Protein AF-A0A813AUK7-F1 (afdb_monomer)

Radius of gyration: 12.88 Å; Cα contacts (8 Å, |Δi|>4): 249; chains: 1; bounding box: 31×28×31 Å

Structure (mmCIF, N/CA/C/O backbone):
data_AF-A0A813AUK7-F1
#
_entry.id   AF-A0A813AUK7-F1
#
loop_
_atom_site.group_PDB
_atom_site.id
_atom_site.type_symbol
_atom_site.label_atom_id
_atom_site.label_alt_id
_atom_site.label_comp_id
_atom_site.label_asym_id
_atom_site.label_entity_id
_atom_site.label_seq_id
_atom_site.pdbx_PDB_ins_code
_atom_site.Cartn_x
_atom_site.Cartn_y
_atom_site.Cartn_z
_atom_site.occupancy
_atom_site.B_iso_or_equiv
_atom_site.auth_seq_id
_atom_site.auth_comp_id
_atom_site.auth_asym_id
_atom_site.auth_atom_id
_atom_site.pdbx_PDB_model_num
ATOM 1 N N . MET A 1 1 ? -5.816 -12.600 17.343 1.00 48.12 1 MET A N 1
ATOM 2 C CA . MET A 1 1 ? -6.572 -11.396 17.738 1.00 48.12 1 MET A CA 1
ATOM 3 C C . MET A 1 1 ? -6.386 -10.402 16.613 1.00 48.12 1 MET A C 1
ATOM 5 O O . MET A 1 1 ? -5.252 -10.255 16.179 1.00 48.12 1 MET A O 1
ATOM 9 N N . ALA A 1 2 ? -7.469 -9.872 16.045 1.00 53.69 2 ALA A N 1
ATOM 10 C CA . ALA A 1 2 ? -7.361 -8.920 14.945 1.00 53.69 2 ALA A CA 1
ATOM 11 C C . ALA A 1 2 ? -6.787 -7.601 15.473 1.00 53.69 2 ALA A C 1
ATOM 13 O O . ALA A 1 2 ? -7.092 -7.199 16.590 1.00 53.69 2 ALA A O 1
ATOM 14 N N . ASP A 1 3 ? -5.947 -6.978 14.662 1.00 62.44 3 ASP A N 1
ATOM 15 C CA . ASP A 1 3 ? -5.312 -5.680 14.866 1.00 62.44 3 ASP A CA 1
ATOM 16 C C . ASP A 1 3 ? -6.370 -4.566 15.001 1.00 62.44 3 ASP A C 1
ATOM 18 O O . ASP A 1 3 ? -6.786 -3.959 14.017 1.00 62.44 3 ASP A O 1
ATOM 22 N N . THR A 1 4 ? -6.935 -4.403 16.194 1.00 61.28 4 THR A N 1
ATOM 23 C CA . THR A 1 4 ? -7.926 -3.376 16.540 1.00 61.28 4 THR A CA 1
ATOM 24 C C . THR A 1 4 ? -7.309 -2.498 17.614 1.00 61.28 4 THR A C 1
ATOM 26 O O . THR A 1 4 ? -7.009 -2.996 18.700 1.00 61.28 4 THR A O 1
ATOM 29 N N . GLY A 1 5 ? -7.083 -1.221 17.306 1.00 75.88 5 GLY A N 1
ATOM 30 C CA . GLY A 1 5 ? -6.451 -0.295 18.248 1.00 75.88 5 GLY A CA 1
ATOM 31 C C . GLY A 1 5 ? -5.642 0.845 17.632 1.00 75.88 5 GLY A C 1
ATOM 32 O O . GLY A 1 5 ? -5.062 1.614 18.393 1.00 75.88 5 GLY A O 1
ATOM 33 N N . ARG A 1 6 ? -5.590 0.981 16.298 1.00 84.25 6 ARG A N 1
ATOM 34 C CA . ARG A 1 6 ? -4.958 2.157 15.679 1.00 84.25 6 ARG A CA 1
ATOM 35 C C . ARG A 1 6 ? -5.919 3.326 15.598 1.00 84.25 6 ARG A C 1
ATOM 37 O O . ARG A 1 6 ? -7.131 3.157 15.448 1.00 84.25 6 ARG A O 1
ATOM 44 N N . THR A 1 7 ? -5.347 4.520 15.609 1.00 89.94 7 THR A N 1
ATOM 45 C CA . THR A 1 7 ? -6.070 5.743 15.252 1.00 89.94 7 THR A CA 1
ATOM 46 C C . THR A 1 7 ? -6.185 5.882 13.732 1.00 89.94 7 THR A C 1
ATOM 48 O O . THR A 1 7 ? -5.355 5.377 12.974 1.00 89.94 7 THR A O 1
ATOM 51 N N . LEU A 1 8 ? -7.244 6.543 13.252 1.00 92.12 8 LEU A N 1
ATOM 52 C CA . LEU A 1 8 ? -7.430 6.764 11.817 1.00 92.12 8 LEU A CA 1
ATOM 53 C C . LEU A 1 8 ? -6.264 7.593 11.261 1.00 92.12 8 LEU A C 1
ATOM 55 O O . LEU A 1 8 ? -5.986 8.683 11.755 1.00 92.12 8 LEU A O 1
ATOM 59 N N . GLY A 1 9 ? -5.624 7.092 10.208 1.00 92.06 9 GLY A N 1
ATOM 60 C CA . GLY A 1 9 ? -4.464 7.725 9.585 1.00 92.06 9 GLY A CA 1
ATOM 61 C C . GLY A 1 9 ? -3.134 7.448 10.286 1.00 92.06 9 GLY A C 1
ATOM 62 O O . GLY A 1 9 ? -2.117 7.936 9.806 1.00 92.06 9 GLY A O 1
ATOM 63 N N . GLU A 1 10 ? -3.111 6.663 11.368 1.00 95.25 10 GLU A N 1
ATOM 64 C CA . GLU A 1 10 ? -1.863 6.22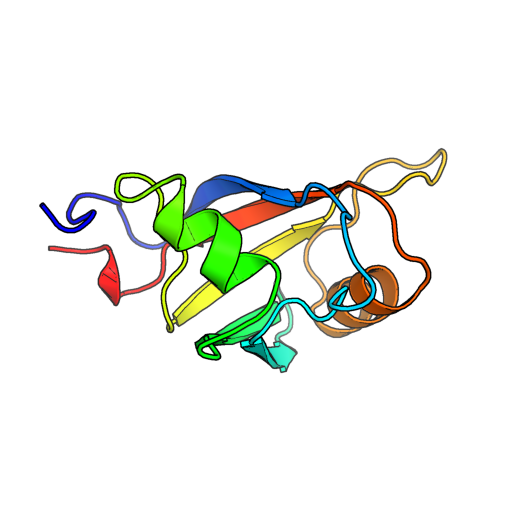8 11.998 1.00 95.25 10 GLU A CA 1
ATOM 65 C C . GLU A 1 10 ? -0.992 5.475 10.994 1.00 95.25 10 GLU A C 1
ATOM 67 O O . GLU A 1 10 ? -1.446 4.519 10.362 1.00 95.25 10 GLU A O 1
ATOM 72 N N . GLU A 1 11 ? 0.251 5.920 10.834 1.00 95.44 11 GLU A N 1
ATOM 73 C CA . GLU A 1 11 ? 1.169 5.366 9.846 1.00 95.44 11 GLU A CA 1
ATOM 74 C C . GLU A 1 11 ? 1.974 4.198 10.416 1.00 95.44 11 GLU A C 1
ATOM 76 O O . GLU A 1 11 ? 2.515 4.273 11.520 1.00 95.44 11 GLU A O 1
ATOM 81 N N . PHE A 1 12 ? 2.084 3.120 9.644 1.00 94.69 12 PHE A N 1
ATOM 82 C CA . PHE A 1 12 ? 2.913 1.969 9.976 1.00 94.69 12 PHE A CA 1
ATOM 83 C C . PHE A 1 12 ? 3.613 1.396 8.744 1.00 94.69 12 PHE A C 1
ATOM 85 O O . PHE A 1 12 ? 3.157 1.535 7.607 1.00 94.69 12 PHE A O 1
ATOM 92 N N . ASP A 1 13 ? 4.733 0.724 8.998 1.00 94.44 13 ASP A N 1
ATOM 93 C CA . ASP A 1 13 ? 5.600 0.193 7.954 1.00 94.44 13 ASP A CA 1
ATOM 94 C C . ASP A 1 13 ? 5.221 -1.229 7.545 1.00 94.44 13 ASP A C 1
ATOM 96 O O . ASP A 1 13 ? 4.957 -2.095 8.386 1.00 94.44 13 ASP A O 1
ATOM 100 N N . VAL A 1 14 ? 5.290 -1.475 6.238 1.00 93.50 14 VAL A N 1
ATOM 101 C CA . VAL A 1 14 ? 5.096 -2.778 5.603 1.00 93.50 14 VAL A CA 1
ATOM 102 C C . VAL A 1 14 ? 6.295 -3.080 4.713 1.00 93.50 14 VAL A C 1
ATOM 104 O O . VAL A 1 14 ? 6.593 -2.327 3.789 1.00 93.50 14 VAL A O 1
ATOM 107 N N . MET A 1 15 ? 6.979 -4.196 4.968 1.00 91.25 15 MET A N 1
ATOM 108 C CA . MET A 1 15 ? 8.168 -4.599 4.210 1.00 91.25 15 MET A CA 1
ATOM 109 C C . MET A 1 15 ? 7.806 -5.662 3.177 1.00 91.25 15 MET A C 1
ATOM 111 O O . MET A 1 15 ? 7.518 -6.810 3.521 1.00 91.25 15 MET A O 1
ATOM 115 N N . LEU A 1 16 ? 7.858 -5.303 1.896 1.00 87.88 16 LEU A N 1
ATOM 116 C CA . LEU A 1 16 ? 7.685 -6.258 0.808 1.00 87.88 16 LEU A CA 1
ATOM 117 C C . LEU A 1 16 ? 9.038 -6.888 0.466 1.00 87.88 16 LEU A C 1
ATOM 119 O O . LEU A 1 16 ? 9.993 -6.200 0.118 1.00 87.88 16 LEU A O 1
ATOM 123 N N . SER A 1 17 ? 9.122 -8.215 0.550 1.00 77.25 17 SER A N 1
ATOM 124 C CA . SER A 1 17 ? 10.366 -8.987 0.390 1.00 77.25 17 SER A CA 1
ATOM 125 C C . SER A 1 17 ? 10.771 -9.242 -1.060 1.00 77.25 17 SER A C 1
ATOM 127 O O . SER A 1 17 ? 11.865 -9.733 -1.325 1.00 77.25 17 SER A O 1
ATOM 129 N N . GLY A 1 18 ? 9.895 -8.944 -2.015 1.00 63.31 18 GLY A N 1
ATOM 130 C CA . GLY A 1 18 ? 10.204 -9.078 -3.428 1.00 63.31 18 GLY A CA 1
ATOM 131 C C . GLY A 1 18 ? 10.458 -10.488 -3.968 1.00 63.31 18 GLY A C 1
ATOM 132 O O . GLY A 1 18 ? 10.947 -10.678 -5.083 1.00 63.31 18 GLY A O 1
ATOM 133 N N . GLY A 1 19 ? 10.141 -11.510 -3.185 1.00 52.88 19 GLY A N 1
ATOM 134 C CA . GLY A 1 19 ? 10.301 -12.896 -3.592 1.00 52.88 19 GLY A CA 1
ATOM 135 C C . GLY A 1 19 ? 9.123 -13.388 -4.431 1.00 52.88 19 GLY A C 1
ATOM 136 O O . GLY A 1 19 ? 7.970 -13.240 -4.035 1.00 52.88 19 GLY A O 1
ATOM 137 N N . SER A 1 20 ? 9.436 -14.084 -5.528 1.00 44.81 20 SER A N 1
ATOM 138 C CA . SER A 1 20 ? 8.537 -14.793 -6.458 1.00 44.81 20 SER A CA 1
ATOM 139 C C . SER A 1 20 ? 7.838 -13.906 -7.491 1.00 44.81 20 SER A C 1
ATOM 141 O O . SER A 1 20 ? 7.484 -12.773 -7.203 1.00 44.81 20 SER A O 1
ATOM 143 N N . GLY A 1 21 ? 7.600 -14.421 -8.705 1.00 50.50 21 GLY A N 1
ATOM 144 C CA . GLY A 1 21 ? 6.918 -13.750 -9.833 1.00 50.50 21 GLY A CA 1
ATOM 145 C C . GLY A 1 21 ? 5.475 -13.265 -9.576 1.00 50.50 21 GLY A C 1
ATOM 146 O O . GLY A 1 21 ? 4.716 -13.050 -10.515 1.00 50.50 21 GLY A O 1
ATOM 147 N N . LYS A 1 22 ? 5.098 -13.091 -8.305 1.00 51.66 22 LYS A N 1
ATOM 148 C CA . LYS A 1 22 ? 3.858 -12.552 -7.747 1.00 51.66 22 LYS A CA 1
ATOM 149 C C . LYS A 1 22 ? 4.026 -11.120 -7.218 1.00 51.66 22 LYS A C 1
ATOM 151 O O . LYS A 1 22 ? 3.290 -10.720 -6.328 1.00 51.66 22 LYS A O 1
ATOM 156 N N . TRP A 1 23 ? 4.930 -10.333 -7.798 1.00 57.38 23 TRP A N 1
ATOM 157 C CA . TRP A 1 23 ? 5.188 -8.908 -7.512 1.00 57.38 23 TRP A CA 1
ATOM 158 C C . TRP A 1 23 ? 3.996 -7.949 -7.589 1.00 57.38 23 TRP A C 1
ATOM 160 O O . TRP A 1 23 ? 4.134 -6.743 -7.412 1.00 57.38 23 TRP A O 1
ATOM 170 N N . ARG A 1 24 ? 2.796 -8.465 -7.837 1.00 66.38 24 ARG A N 1
ATOM 171 C CA . ARG A 1 24 ? 1.577 -7.705 -7.634 1.00 66.38 24 ARG A CA 1
ATOM 172 C C . ARG A 1 24 ? 1.468 -7.466 -6.129 1.00 66.38 24 ARG A C 1
ATOM 174 O O . ARG A 1 24 ? 1.528 -8.420 -5.354 1.00 66.38 24 ARG A O 1
ATOM 181 N N . LEU A 1 25 ? 1.202 -6.217 -5.743 1.00 82.69 25 LEU A N 1
ATOM 182 C CA . LEU A 1 25 ? 0.748 -5.828 -4.400 1.00 82.69 25 LEU A CA 1
ATOM 183 C C 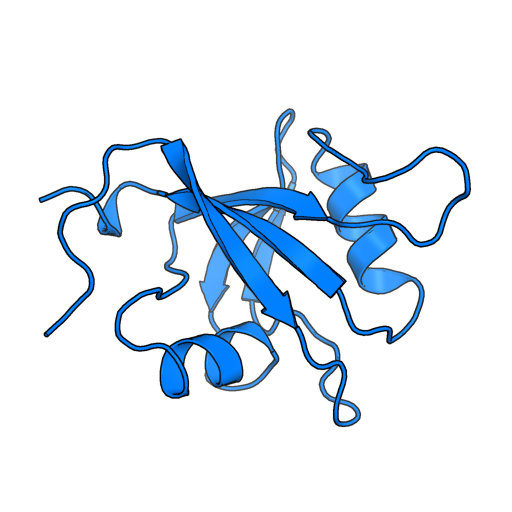. LEU A 1 25 ? -0.263 -6.847 -3.829 1.00 82.69 25 LEU A C 1
ATOM 185 O O . LEU A 1 25 ? -0.313 -7.093 -2.630 1.00 82.69 25 LEU A O 1
ATOM 189 N N . GLY A 1 26 ? -1.015 -7.508 -4.720 1.00 88.06 26 GLY A N 1
ATOM 190 C CA . GLY A 1 26 ? -1.997 -8.519 -4.367 1.00 88.06 26 GLY A CA 1
ATOM 191 C C . GLY A 1 26 ? -3.251 -7.831 -3.874 1.00 88.06 26 GLY A C 1
ATOM 192 O O . GLY A 1 26 ? -3.893 -8.321 -2.960 1.00 88.06 26 GLY A O 1
ATOM 193 N N . ALA A 1 27 ? -3.550 -6.661 -4.430 1.00 90.88 27 ALA A N 1
ATOM 194 C CA . ALA A 1 27 ? -4.651 -5.828 -4.014 1.00 90.88 27 ALA A CA 1
ATOM 195 C C . ALA A 1 27 ? -5.192 -5.026 -5.192 1.00 90.88 27 ALA A C 1
ATOM 197 O O . ALA A 1 27 ? -4.450 -4.641 -6.100 1.00 90.88 27 ALA A O 1
ATOM 198 N N . PHE A 1 28 ? -6.491 -4.765 -5.138 1.00 92.94 28 PHE A N 1
ATOM 199 C CA . PHE A 1 28 ? -7.136 -3.756 -5.954 1.00 92.94 28 PHE A CA 1
ATOM 200 C C . PHE A 1 28 ? -6.979 -2.398 -5.272 1.00 92.94 28 PHE A C 1
ATOM 202 O O . PHE A 1 28 ? -7.131 -2.299 -4.050 1.00 92.94 28 PHE A O 1
ATOM 209 N N . THR A 1 29 ? -6.662 -1.363 -6.050 1.00 94.81 29 THR A N 1
ATOM 210 C CA . THR A 1 29 ? -6.356 -0.039 -5.511 1.00 94.81 29 THR A CA 1
ATOM 211 C C . THR A 1 29 ? -7.008 1.098 -6.282 1.00 94.81 29 THR A C 1
ATOM 213 O O . THR A 1 29 ? -7.219 1.010 -7.492 1.00 94.81 29 THR A O 1
ATOM 216 N N . PHE A 1 30 ? -7.283 2.194 -5.573 1.00 96.12 30 PHE A N 1
ATOM 217 C CA . PHE A 1 30 ? -7.718 3.458 -6.163 1.00 96.12 30 PHE A CA 1
ATOM 218 C C . PHE A 1 30 ? -6.654 4.529 -5.964 1.00 96.12 30 PHE A C 1
ATOM 220 O O . PHE A 1 30 ? -6.127 4.706 -4.867 1.00 96.12 30 PHE A O 1
ATOM 227 N N . LYS A 1 31 ? -6.334 5.247 -7.040 1.00 96.69 31 LYS A N 1
ATOM 228 C CA . LYS A 1 31 ? -5.404 6.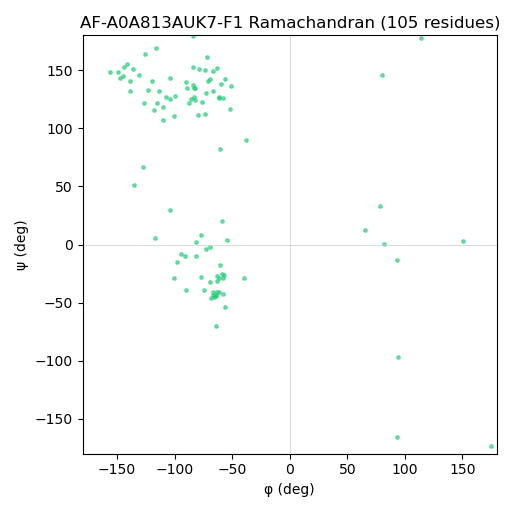377 -7.001 1.00 96.69 31 LYS A CA 1
ATOM 229 C C . LYS A 1 31 ? -6.127 7.569 -6.383 1.00 96.69 31 LYS A C 1
ATOM 231 O O . LYS A 1 31 ? -7.148 7.999 -6.913 1.00 96.69 31 LYS A O 1
ATOM 236 N N . GLU A 1 32 ? -5.585 8.104 -5.300 1.00 97.12 32 GLU A N 1
ATOM 237 C CA . GLU A 1 32 ? -6.074 9.311 -4.640 1.00 97.12 32 GLU A CA 1
ATOM 238 C C . GLU A 1 32 ? -5.012 10.419 -4.702 1.00 97.12 32 GLU A C 1
ATOM 240 O O . GLU A 1 32 ? -3.860 10.198 -5.084 1.00 97.12 32 GLU A O 1
ATOM 245 N N . HIS A 1 33 ? -5.403 11.642 -4.344 1.00 95.00 33 HIS A N 1
ATOM 246 C CA . HIS A 1 33 ? -4.506 12.801 -4.365 1.00 95.00 33 HIS A CA 1
ATOM 247 C C . HIS A 1 33 ? -3.328 12.662 -3.382 1.00 95.00 33 HIS A C 1
ATOM 249 O O . HIS A 1 33 ? -2.242 13.163 -3.656 1.00 95.00 33 HIS A O 1
ATOM 255 N N . ASN A 1 34 ? -3.540 11.971 -2.260 1.00 94.12 34 ASN A N 1
ATOM 256 C CA . ASN A 1 34 ? -2.601 11.827 -1.147 1.00 94.12 34 ASN A CA 1
ATOM 257 C C . ASN A 1 34 ? -2.136 10.381 -0.906 1.00 94.12 34 ASN A C 1
ATOM 259 O O . ASN A 1 34 ? -1.445 10.134 0.082 1.00 94.12 34 ASN A O 1
ATOM 263 N N . GLY A 1 35 ? -2.520 9.433 -1.760 1.00 96.94 35 GLY A N 1
ATOM 264 C CA . GLY A 1 35 ? -2.035 8.065 -1.646 1.00 96.94 35 GLY A CA 1
ATOM 265 C C . GLY A 1 35 ? -2.682 7.096 -2.622 1.00 96.94 35 GLY A C 1
ATOM 266 O O . GLY A 1 35 ? -3.473 7.465 -3.491 1.00 96.94 35 GLY A O 1
ATOM 267 N N . LEU A 1 36 ? -2.358 5.820 -2.452 1.00 96.06 36 LEU A N 1
ATOM 268 C CA . LEU A 1 36 ? -2.983 4.710 -3.156 1.00 96.06 36 LEU A CA 1
ATOM 269 C C . LEU A 1 36 ? -3.839 3.898 -2.173 1.00 96.06 36 LEU A C 1
ATOM 271 O O . LEU A 1 36 ? -3.324 3.195 -1.305 1.00 96.06 36 LEU A O 1
ATOM 275 N N . ARG A 1 37 ? -5.162 4.018 -2.289 1.00 97.69 37 ARG A N 1
ATOM 276 C CA . ARG A 1 37 ? -6.129 3.372 -1.396 1.00 97.69 37 ARG A CA 1
ATOM 277 C C . ARG A 1 37 ? -6.194 1.881 -1.663 1.00 97.69 37 ARG A C 1
ATOM 279 O O . ARG A 1 37 ? -6.410 1.476 -2.805 1.00 97.69 37 ARG A O 1
ATOM 286 N N . ILE A 1 38 ? -6.098 1.070 -0.617 1.00 97.12 38 ILE A N 1
ATOM 287 C CA . ILE A 1 38 ? -6.339 -0.370 -0.690 1.00 97.12 38 ILE A CA 1
ATOM 288 C C . ILE A 1 38 ? -7.848 -0.611 -0.665 1.00 97.12 38 ILE A C 1
ATOM 290 O O . ILE A 1 38 ? -8.507 -0.383 0.344 1.00 97.12 38 ILE A O 1
ATOM 294 N N . ALA A 1 39 ? -8.412 -1.072 -1.777 1.00 96.56 39 ALA A N 1
ATOM 295 C CA . ALA A 1 39 ? -9.843 -1.352 -1.884 1.00 96.56 39 ALA A CA 1
ATOM 296 C C . ALA A 1 39 ? -10.173 -2.799 -1.496 1.00 96.56 39 ALA A C 1
ATOM 298 O O . ALA A 1 39 ? -11.178 -3.061 -0.841 1.00 96.56 39 ALA A O 1
ATOM 299 N N . ALA A 1 40 ? -9.314 -3.740 -1.885 1.00 94.62 40 ALA A N 1
ATOM 300 C CA . ALA A 1 40 ? -9.438 -5.149 -1.537 1.00 94.62 40 ALA A CA 1
ATOM 301 C C . ALA A 1 40 ? -8.073 -5.829 -1.614 1.00 94.62 40 ALA A C 1
ATOM 303 O O . ALA A 1 40 ? -7.258 -5.471 -2.461 1.00 94.62 40 ALA A O 1
ATOM 304 N N . ILE A 1 41 ? -7.847 -6.841 -0.777 1.00 93.25 41 ILE A N 1
ATOM 305 C CA . ILE A 1 41 ? -6.635 -7.666 -0.796 1.00 93.25 41 ILE A CA 1
ATOM 306 C C . ILE A 1 41 ? -7.013 -9.040 -1.349 1.00 93.25 41 ILE A C 1
ATOM 308 O O . ILE A 1 41 ? -7.964 -9.672 -0.895 1.00 93.25 41 ILE A O 1
ATOM 312 N N . HIS A 1 42 ? -6.289 -9.486 -2.365 1.00 91.50 42 HIS A N 1
ATOM 313 C CA . HIS A 1 42 ? -6.453 -10.792 -2.986 1.00 91.50 42 HIS A CA 1
ATOM 314 C C . HIS A 1 42 ? -5.943 -11.900 -2.053 1.00 91.50 42 HIS A C 1
ATOM 316 O O . HIS A 1 42 ? -5.106 -11.680 -1.182 1.00 91.50 42 HIS A O 1
ATOM 322 N N . SER A 1 43 ? -6.370 -13.140 -2.299 1.00 89.38 43 SER A N 1
ATOM 323 C CA . SER A 1 43 ? -5.898 -14.329 -1.568 1.00 89.38 43 SER A CA 1
ATOM 324 C C . SER A 1 43 ? -4.432 -14.707 -1.850 1.00 89.38 43 SER A C 1
ATOM 326 O O . SER A 1 43 ? -3.909 -15.664 -1.273 1.00 89.38 43 SER A O 1
ATOM 328 N N . THR A 1 44 ? -3.762 -13.967 -2.738 1.00 86.81 44 THR A N 1
ATOM 329 C CA . THR A 1 44 ? -2.363 -14.153 -3.138 1.00 86.81 44 THR A CA 1
ATOM 330 C C . THR A 1 44 ? -1.691 -12.807 -3.396 1.00 86.81 44 THR A C 1
ATOM 332 O O . THR A 1 44 ? -2.350 -11.884 -3.874 1.00 86.81 44 THR A O 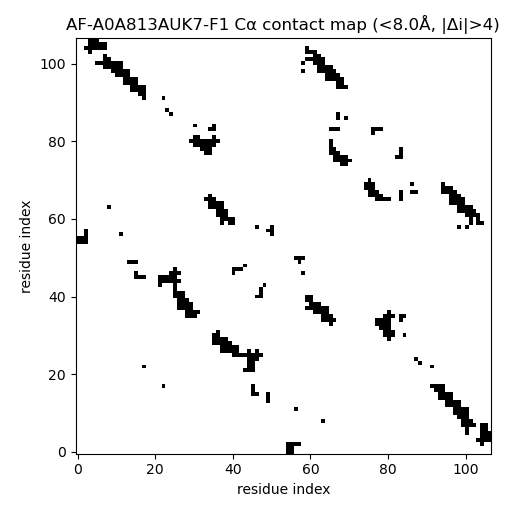1
ATOM 335 N N . GLY A 1 45 ? -0.373 -12.739 -3.216 1.00 87.31 45 GLY A N 1
ATOM 336 C CA . GLY A 1 45 ? 0.437 -11.553 -3.503 1.00 87.31 45 GLY A CA 1
ATOM 337 C C . GLY A 1 45 ? 1.034 -10.959 -2.233 1.00 87.31 45 GLY A C 1
ATOM 338 O O . GLY A 1 45 ? 0.773 -11.445 -1.132 1.00 87.31 45 GLY A O 1
ATOM 339 N N . ALA A 1 46 ? 1.832 -9.907 -2.396 1.00 89.38 46 ALA A N 1
ATOM 340 C CA . ALA A 1 46 ? 2.735 -9.441 -1.348 1.00 89.38 46 ALA A CA 1
ATOM 341 C C . ALA A 1 46 ? 2.014 -9.001 -0.058 1.00 89.38 46 ALA A C 1
ATOM 343 O O . ALA A 1 46 ? 2.447 -9.366 1.031 1.00 89.38 46 ALA A O 1
ATOM 344 N N . LEU A 1 47 ? 0.876 -8.299 -0.15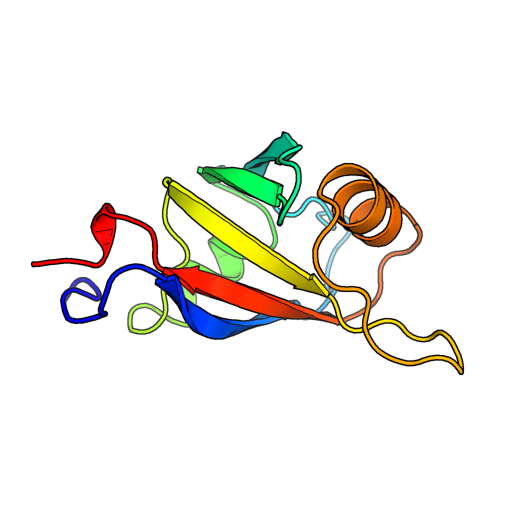9 1.00 91.06 47 LEU A N 1
ATOM 345 C CA . LEU A 1 47 ? 0.092 -7.910 1.022 1.00 91.06 47 LEU A CA 1
ATOM 346 C C .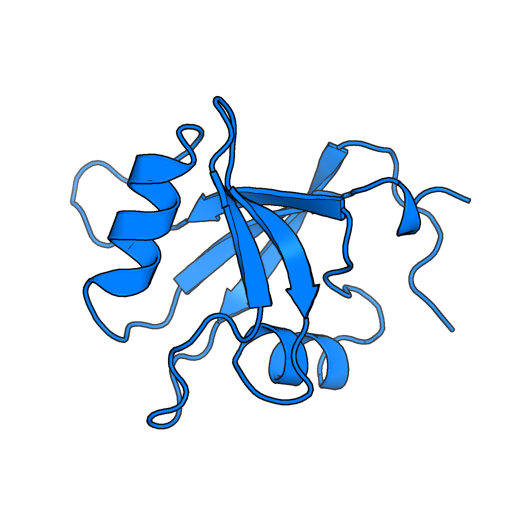 LEU A 1 47 ? -0.590 -9.098 1.712 1.00 91.06 47 LEU A C 1
ATOM 348 O O . LEU A 1 47 ? -0.737 -9.099 2.931 1.00 91.06 47 LEU A O 1
ATOM 352 N N . CYS A 1 48 ? -0.990 -10.125 0.959 1.00 91.19 48 CYS A N 1
ATOM 353 C CA . CYS A 1 48 ? -1.544 -11.343 1.550 1.00 91.19 48 CYS A CA 1
ATOM 354 C C . CYS A 1 48 ? -0.474 -12.093 2.352 1.00 91.19 48 CYS A C 1
ATOM 356 O O . CYS A 1 48 ? -0.739 -12.543 3.467 1.00 91.19 48 CYS A O 1
ATOM 358 N N . ASP A 1 49 ? 0.732 -12.204 1.794 1.00 91.00 49 ASP A N 1
ATOM 359 C CA . ASP A 1 49 ? 1.858 -12.868 2.448 1.00 91.00 49 ASP A CA 1
ATOM 360 C C . ASP A 1 49 ? 2.316 -12.077 3.685 1.00 91.00 49 ASP A C 1
ATOM 362 O O . ASP A 1 49 ? 2.504 -12.672 4.747 1.00 91.00 49 ASP A O 1
ATOM 366 N N . TRP A 1 50 ? 2.368 -10.742 3.593 1.00 92.62 50 TRP A N 1
ATOM 367 C CA . TRP A 1 50 ? 2.597 -9.859 4.740 1.00 92.62 50 TRP A CA 1
ATOM 368 C C . TRP A 1 50 ? 1.566 -10.087 5.850 1.00 92.62 50 TRP A C 1
ATOM 370 O O . TRP A 1 50 ? 1.938 -10.390 6.978 1.00 92.62 50 TRP A O 1
ATOM 380 N N . ASN A 1 51 ? 0.269 -10.029 5.538 1.00 93.69 51 ASN A N 1
ATOM 381 C CA . ASN A 1 51 ? -0.797 -10.180 6.535 1.00 93.69 51 ASN A CA 1
ATOM 382 C C . ASN A 1 51 ? -0.800 -11.541 7.243 1.00 93.69 51 ASN A C 1
ATOM 384 O O . ASN A 1 51 ? -1.277 -11.634 8.374 1.00 93.69 51 ASN A O 1
ATOM 388 N N . LYS A 1 52 ? -0.319 -12.601 6.578 1.00 92.25 52 LYS A N 1
ATOM 389 C CA . LYS A 1 52 ? -0.156 -13.934 7.183 1.00 92.25 52 LYS A CA 1
ATOM 390 C C . LYS A 1 52 ? 1.038 -13.984 8.132 1.00 92.25 52 LYS A C 1
ATOM 392 O O . LYS A 1 52 ? 0.949 -14.642 9.163 1.00 92.25 52 LYS A O 1
ATOM 397 N N . ALA A 1 53 ? 2.135 -13.323 7.770 1.00 92.88 53 ALA A N 1
ATOM 398 C CA . ALA A 1 53 ? 3.344 -13.257 8.585 1.00 92.88 53 ALA A CA 1
ATOM 399 C C . ALA A 1 53 ? 3.221 -12.272 9.763 1.00 92.88 53 ALA A C 1
ATOM 401 O O . ALA A 1 53 ? 3.856 -12.485 10.790 1.00 92.88 53 ALA A O 1
ATOM 402 N N . HIS A 1 54 ? 2.385 -11.239 9.620 1.00 93.06 54 HIS A N 1
ATOM 403 C CA . HIS A 1 54 ? 2.216 -10.133 10.567 1.00 93.06 54 HIS A CA 1
ATOM 404 C C . HIS A 1 54 ? 0.739 -9.936 10.958 1.00 93.06 54 HIS A C 1
ATOM 406 O O . HIS A 1 54 ? 0.121 -8.928 10.593 1.00 93.06 54 HIS A O 1
ATOM 412 N N . PRO A 1 55 ? 0.123 -10.893 11.679 1.00 91.56 55 PRO A N 1
ATOM 413 C CA . PRO A 1 55 ? -1.272 -10.788 12.116 1.00 91.56 55 PRO A CA 1
ATOM 414 C C . PRO A 1 55 ? -1.553 -9.586 13.039 1.00 91.56 55 PRO A C 1
ATOM 416 O O . PRO A 1 55 ? -2.709 -9.205 13.203 1.00 91.56 55 PRO A O 1
ATOM 419 N N . GLU A 1 56 ? -0.520 -8.991 13.632 1.00 88.25 56 GLU A N 1
ATOM 420 C CA . GLU A 1 56 ? -0.562 -7.808 14.496 1.00 88.25 56 GLU A CA 1
ATOM 421 C C . GLU A 1 56 ? -0.389 -6.472 13.751 1.00 88.25 56 GLU A C 1
ATOM 423 O O . GLU A 1 56 ? -0.576 -5.414 14.346 1.00 88.25 56 GLU A O 1
ATOM 428 N N . LYS A 1 57 ? -0.014 -6.508 12.465 1.00 89.56 57 LYS A N 1
ATOM 429 C CA . LYS A 1 57 ? 0.209 -5.329 11.605 1.00 89.56 57 LYS A CA 1
ATOM 430 C C . LYS A 1 57 ? -0.424 -5.522 10.238 1.00 89.56 57 LYS A C 1
ATOM 432 O O . LYS A 1 57 ? 0.228 -5.400 9.197 1.00 89.56 57 LYS A O 1
ATOM 437 N N . GLN A 1 58 ? -1.694 -5.898 10.243 1.00 94.56 58 GLN A N 1
ATOM 438 C CA . GLN A 1 58 ? -2.369 -6.238 9.002 1.00 94.56 58 GLN A CA 1
ATOM 439 C C . GLN A 1 58 ? -2.596 -4.982 8.166 1.00 94.56 58 GLN A C 1
ATOM 441 O O . GLN A 1 58 ? -2.992 -3.943 8.675 1.00 94.56 58 GLN A O 1
ATOM 446 N N . VAL A 1 59 ? -2.426 -5.100 6.859 1.00 95.56 59 VAL A N 1
ATOM 447 C CA . VAL A 1 59 ? -3.023 -4.175 5.902 1.00 95.56 59 VAL A CA 1
ATOM 448 C C . VAL A 1 59 ? -4.462 -4.617 5.663 1.00 95.56 59 VAL A C 1
ATOM 450 O O . VAL A 1 59 ? -4.735 -5.805 5.479 1.00 95.56 59 VAL A O 1
ATOM 453 N N . LYS A 1 60 ? -5.401 -3.681 5.662 1.00 96.00 60 LYS A N 1
ATOM 454 C CA . LYS A 1 60 ? -6.833 -3.925 5.473 1.00 96.00 60 LYS A CA 1
ATOM 455 C C . LYS A 1 60 ? -7.384 -3.069 4.336 1.00 96.00 60 LYS A C 1
ATOM 457 O O . LYS A 1 60 ? -6.774 -2.100 3.890 1.00 96.00 60 LYS A O 1
ATOM 462 N N . ALA A 1 61 ? -8.572 -3.433 3.858 1.00 96.50 61 ALA A N 1
ATOM 463 C CA . ALA A 1 61 ? -9.327 -2.555 2.974 1.00 96.50 61 ALA A CA 1
ATOM 464 C C . ALA A 1 61 ? -9.615 -1.220 3.684 1.00 96.50 61 ALA A C 1
ATOM 466 O O . ALA A 1 61 ? -9.957 -1.192 4.866 1.00 96.50 61 ALA A O 1
ATOM 467 N N . GLY A 1 62 ? -9.469 -0.118 2.957 1.00 96.94 62 GLY A N 1
ATOM 468 C CA . GLY A 1 62 ? -9.567 1.236 3.488 1.00 96.94 62 GLY A CA 1
ATOM 469 C C . GLY A 1 62 ? -8.230 1.848 3.904 1.00 96.94 62 GLY A C 1
ATOM 470 O O . GLY A 1 62 ? -8.182 3.065 4.061 1.00 96.94 62 GLY A O 1
ATOM 471 N N . ASP A 1 63 ? -7.151 1.073 4.019 1.00 97.69 63 ASP A N 1
ATOM 472 C CA . ASP A 1 63 ? -5.816 1.614 4.292 1.00 97.69 63 ASP A CA 1
ATOM 473 C C . ASP A 1 63 ? -5.294 2.450 3.116 1.00 97.69 63 ASP A C 1
ATOM 475 O O . ASP A 1 63 ? -5.627 2.195 1.953 1.00 97.69 63 ASP A O 1
ATOM 479 N N . LEU A 1 64 ? -4.475 3.461 3.410 1.00 97.69 64 LEU A N 1
ATOM 480 C CA . LEU A 1 64 ? -3.858 4.321 2.402 1.00 97.69 64 LEU A CA 1
ATOM 481 C C . LEU A 1 64 ? -2.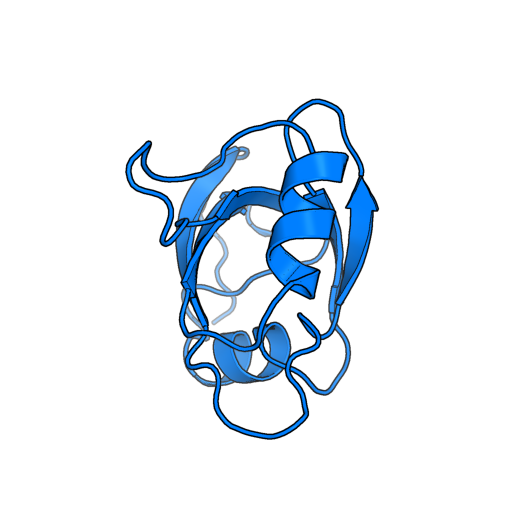362 4.051 2.326 1.00 97.69 64 LEU A C 1
ATOM 483 O O . LEU A 1 64 ? -1.649 4.312 3.286 1.00 97.69 64 LEU A O 1
ATOM 487 N N . LEU A 1 65 ? -1.860 3.607 1.179 1.00 96.44 65 LEU A N 1
ATOM 488 C CA . LEU A 1 65 ? -0.424 3.649 0.930 1.00 96.44 65 LEU A CA 1
ATOM 489 C C . LEU A 1 65 ? -0.036 5.102 0.669 1.00 96.44 65 LEU A C 1
ATOM 491 O O . LEU A 1 65 ? -0.457 5.680 -0.334 1.00 96.44 65 LEU A O 1
ATOM 495 N N . VAL A 1 66 ? 0.725 5.685 1.590 1.00 96.94 66 VAL A N 1
ATOM 496 C CA . VAL A 1 66 ? 1.111 7.101 1.548 1.00 96.94 66 VAL A CA 1
ATOM 497 C C . VAL A 1 66 ? 2.522 7.290 1.022 1.00 96.94 66 VAL A C 1
ATOM 499 O O . VAL A 1 66 ? 2.797 8.311 0.403 1.00 96.94 66 VAL A O 1
ATOM 502 N N . GLU A 1 67 ? 3.403 6.313 1.226 1.00 95.25 67 GLU A N 1
ATOM 503 C CA . GLU A 1 67 ? 4.799 6.381 0.807 1.00 95.25 67 GLU A CA 1
ATOM 504 C C . GLU A 1 67 ? 5.300 5.009 0.358 1.00 95.25 67 GLU A C 1
ATOM 506 O O . GLU A 1 67 ? 4.919 3.974 0.910 1.00 95.25 67 GLU A O 1
ATOM 511 N N . ILE A 1 68 ? 6.175 5.019 -0.639 1.00 91.00 68 ILE A N 1
ATOM 512 C CA . ILE A 1 68 ? 7.019 3.891 -1.014 1.00 91.00 68 ILE A CA 1
ATOM 513 C C . ILE A 1 68 ? 8.464 4.363 -0.960 1.00 91.00 68 ILE A C 1
ATOM 515 O O . ILE A 1 68 ? 8.800 5.428 -1.491 1.00 91.00 68 ILE A O 1
ATOM 519 N N . ASP A 1 69 ? 9.337 3.578 -0.331 1.00 87.12 69 ASP A N 1
ATOM 520 C CA . ASP A 1 69 ? 10.761 3.838 -0.472 1.00 87.12 69 ASP A CA 1
ATOM 521 C C . ASP A 1 69 ? 11.128 3.825 -1.958 1.00 87.12 69 ASP A C 1
ATOM 523 O O . ASP A 1 69 ? 10.577 3.080 -2.767 1.00 87.12 69 ASP A O 1
ATOM 527 N N . SER A 1 70 ? 12.025 4.705 -2.369 1.00 69.06 70 SER A N 1
ATOM 528 C CA . SER A 1 70 ? 12.497 4.717 -3.742 1.00 69.06 70 SER A CA 1
ATOM 529 C C . SER A 1 70 ? 13.994 4.486 -3.716 1.00 69.06 70 SER A C 1
ATOM 531 O O . SER A 1 70 ? 14.699 4.995 -2.848 1.00 69.06 70 SER A O 1
ATOM 533 N N . GLN A 1 71 ? 14.485 3.703 -4.674 1.00 65.75 71 GLN A N 1
ATOM 534 C CA . GLN A 1 71 ? 15.926 3.570 -4.889 1.00 65.75 71 GLN A CA 1
ATOM 535 C C . GLN A 1 71 ? 16.509 4.785 -5.627 1.00 65.75 71 GLN A C 1
ATOM 537 O O . GLN A 1 71 ? 17.665 4.754 -6.046 1.00 65.75 71 GLN A O 1
ATOM 542 N N . LYS A 1 72 ? 15.721 5.849 -5.836 1.00 64.31 72 LYS A N 1
ATOM 543 C CA . LYS A 1 72 ? 16.216 7.069 -6.465 1.00 64.31 72 LYS A CA 1
ATOM 544 C C . LYS A 1 72 ? 17.100 7.841 -5.477 1.00 64.31 72 LYS A C 1
ATOM 546 O O . LYS A 1 72 ? 16.831 7.822 -4.275 1.00 64.31 72 LYS A O 1
ATOM 551 N N . PRO A 1 73 ? 18.099 8.589 -5.975 1.00 58.25 73 PRO A N 1
ATOM 552 C CA . PRO A 1 73 ? 18.972 9.417 -5.138 1.00 58.25 73 PRO A CA 1
ATOM 553 C C . PRO A 1 73 ? 18.214 10.454 -4.297 1.00 58.25 73 PRO A C 1
ATOM 555 O O . PRO A 1 73 ? 18.683 10.864 -3.243 1.00 58.25 73 PRO A O 1
ATOM 558 N N . GLU A 1 74 ? 17.039 10.867 -4.770 1.00 64.56 74 GLU A N 1
ATOM 559 C CA . GLU A 1 74 ? 16.176 11.874 -4.150 1.00 64.56 74 GLU A CA 1
ATOM 560 C C . GLU A 1 74 ? 15.283 11.353 -3.002 1.00 64.56 74 GLU A C 1
ATOM 562 O O . GLU A 1 74 ? 14.562 12.139 -2.393 1.00 64.56 74 GLU A O 1
ATOM 567 N N . GLY A 1 75 ? 15.383 10.067 -2.633 1.00 67.19 75 GLY A N 1
ATOM 568 C CA . GLY A 1 75 ? 14.699 9.491 -1.464 1.00 67.19 75 GLY A CA 1
ATOM 569 C C . GLY A 1 75 ? 13.334 8.858 -1.768 1.00 67.19 75 GLY A C 1
ATOM 570 O O . GLY A 1 75 ? 13.020 8.559 -2.919 1.00 67.19 75 GLY A O 1
ATOM 571 N N . GLY A 1 76 ? 12.536 8.581 -0.729 1.00 72.81 76 GLY A N 1
ATOM 572 C CA . GLY A 1 76 ? 11.203 7.964 -0.841 1.00 72.81 76 GLY A CA 1
ATOM 573 C C . GLY A 1 76 ? 10.189 8.821 -1.609 1.00 72.81 76 GLY A C 1
ATOM 574 O O . GLY A 1 76 ? 10.287 10.045 -1.636 1.00 72.81 76 GLY A O 1
ATOM 575 N N . MET A 1 77 ? 9.208 8.176 -2.242 1.00 86.50 77 MET A N 1
ATOM 576 C CA . MET A 1 77 ? 8.102 8.844 -2.934 1.00 86.50 77 MET A CA 1
ATOM 577 C C . MET A 1 77 ? 6.869 8.835 -2.037 1.00 86.50 77 MET A C 1
ATOM 579 O O . MET A 1 77 ? 6.455 7.768 -1.590 1.00 86.50 77 MET A O 1
ATOM 583 N N . ARG A 1 78 ? 6.263 10.006 -1.813 1.00 92.31 78 ARG A N 1
ATOM 584 C CA . ARG A 1 78 ? 5.113 10.180 -0.918 1.00 92.31 78 ARG A CA 1
ATOM 585 C C . ARG A 1 78 ? 3.983 10.962 -1.582 1.00 92.31 78 ARG A C 1
ATOM 587 O O . ARG A 1 78 ? 4.220 11.903 -2.334 1.00 92.31 78 ARG A O 1
ATOM 594 N N . GLY A 1 79 ? 2.746 10.619 -1.236 1.00 90.31 79 GLY A N 1
ATOM 595 C CA . GLY A 1 79 ? 1.558 11.377 -1.603 1.00 90.31 79 GLY A CA 1
ATOM 596 C C . GLY A 1 79 ? 0.911 10.859 -2.878 1.00 90.31 79 GLY A C 1
ATOM 597 O O . GLY A 1 79 ? 0.100 9.950 -2.820 1.00 90.31 79 GLY A O 1
ATOM 598 N N . ASN A 1 80 ? 1.200 11.458 -4.029 1.00 95.25 80 ASN A N 1
ATOM 599 C CA . ASN A 1 80 ? 0.390 11.275 -5.235 1.00 95.25 80 ASN A CA 1
ATOM 600 C C . ASN A 1 80 ? 0.154 9.791 -5.604 1.00 95.25 80 ASN A C 1
ATOM 602 O O . ASN A 1 80 ? 1.077 9.066 -5.977 1.00 95.25 80 ASN A O 1
ATOM 606 N N . GLY A 1 81 ? -1.106 9.343 -5.573 1.00 93.88 81 GLY A N 1
ATOM 607 C CA . GLY A 1 81 ? -1.461 7.941 -5.800 1.00 93.88 81 GLY A CA 1
ATOM 608 C C . GLY A 1 81 ? -1.113 7.414 -7.189 1.00 93.88 81 GLY A C 1
ATOM 609 O O . GLY A 1 81 ? -0.872 6.217 -7.348 1.00 93.88 81 GLY A O 1
ATOM 610 N N . LYS A 1 82 ? -1.068 8.282 -8.207 1.00 94.12 82 LYS A N 1
ATOM 611 C CA . LYS A 1 82 ? -0.640 7.897 -9.557 1.00 94.12 82 LYS A CA 1
ATOM 612 C C . LYS A 1 82 ? 0.850 7.572 -9.569 1.00 94.12 82 LYS A C 1
ATOM 614 O O . LYS A 1 82 ? 1.217 6.533 -10.107 1.00 94.12 82 LYS A O 1
ATOM 619 N N . GLU A 1 83 ? 1.669 8.418 -8.957 1.00 91.75 83 GLU A N 1
ATOM 620 C CA . GLU A 1 83 ? 3.120 8.229 -8.898 1.00 91.75 83 GLU A CA 1
ATOM 621 C C . GLU A 1 83 ? 3.479 6.994 -8.066 1.00 91.75 83 GLU A C 1
ATOM 623 O O . GLU A 1 83 ? 4.242 6.147 -8.527 1.00 91.75 83 GLU A O 1
ATOM 628 N N . LEU A 1 84 ? 2.843 6.822 -6.900 1.00 91.94 84 LEU A N 1
ATOM 629 C CA . LEU A 1 84 ? 3.018 5.637 -6.052 1.00 91.94 84 LEU A CA 1
ATOM 630 C C . LEU A 1 84 ? 2.657 4.345 -6.795 1.00 91.94 84 LEU A C 1
ATOM 632 O O . LEU A 1 84 ? 3.369 3.344 -6.712 1.00 91.94 84 LEU A O 1
ATOM 636 N N . TYR A 1 85 ? 1.554 4.367 -7.548 1.00 90.81 85 TYR A N 1
ATOM 637 C CA . TYR A 1 85 ? 1.138 3.238 -8.375 1.00 90.81 85 TYR A CA 1
ATOM 638 C C . TYR A 1 85 ? 2.148 2.931 -9.483 1.00 90.81 85 TYR A C 1
ATOM 640 O O . TYR A 1 85 ? 2.448 1.767 -9.733 1.00 90.81 85 TYR A O 1
ATOM 648 N N . GLU A 1 86 ? 2.668 3.957 -10.157 1.00 88.88 86 GLU A N 1
ATOM 649 C CA . GLU A 1 86 ? 3.680 3.786 -11.198 1.00 88.88 86 GLU A CA 1
ATOM 650 C C . GLU A 1 86 ? 4.977 3.216 -10.619 1.00 88.88 86 GLU A C 1
ATOM 652 O O . GLU A 1 86 ? 5.507 2.258 -11.177 1.00 88.88 86 GLU A O 1
ATOM 657 N N . GLU A 1 87 ? 5.449 3.717 -9.475 1.00 86.50 87 GLU A N 1
ATOM 658 C CA . GLU A 1 87 ? 6.665 3.228 -8.816 1.00 86.50 87 GLU A CA 1
ATOM 659 C C . GLU A 1 87 ? 6.534 1.765 -8.361 1.00 86.50 87 GLU A C 1
ATOM 661 O O . GLU A 1 87 ? 7.448 0.976 -8.604 1.00 86.50 87 GLU A O 1
ATOM 666 N N . LEU A 1 88 ? 5.37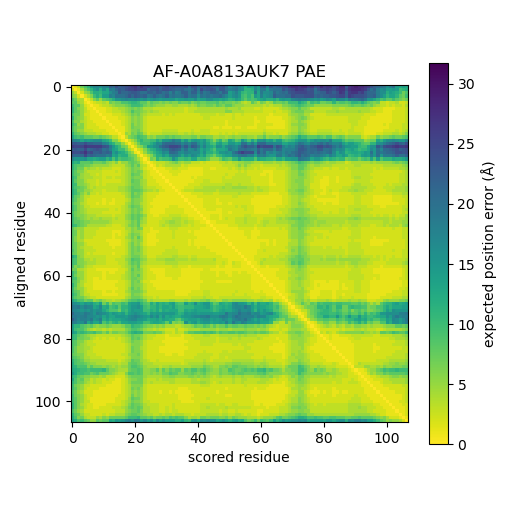7 1.364 -7.815 1.00 84.75 88 LEU A N 1
ATOM 667 C CA . LEU A 1 88 ? 5.077 -0.036 -7.477 1.00 84.75 88 LEU A CA 1
ATOM 668 C C . LEU A 1 88 ? 5.166 -0.990 -8.678 1.00 84.75 88 LEU A C 1
ATOM 670 O O . LEU A 1 88 ? 5.437 -2.177 -8.499 1.00 84.75 88 LEU A O 1
ATOM 674 N N . LEU A 1 89 ? 4.907 -0.499 -9.894 1.00 81.31 89 LEU A N 1
ATOM 675 C CA . LEU A 1 89 ? 4.885 -1.312 -11.110 1.00 81.31 89 LEU A CA 1
ATOM 676 C C . LEU A 1 89 ? 6.209 -1.328 -11.884 1.00 81.31 89 LEU A C 1
ATOM 678 O O . LEU A 1 89 ? 6.318 -2.100 -12.835 1.00 81.31 89 LEU A O 1
ATOM 682 N N . ARG A 1 90 ? 7.203 -0.504 -11.521 1.00 79.38 90 ARG A N 1
ATOM 683 C CA . ARG A 1 90 ? 8.439 -0.357 -12.314 1.00 79.38 90 ARG A CA 1
ATOM 684 C C . ARG A 1 90 ? 9.260 -1.633 -12.373 1.00 79.38 90 ARG A C 1
ATOM 686 O O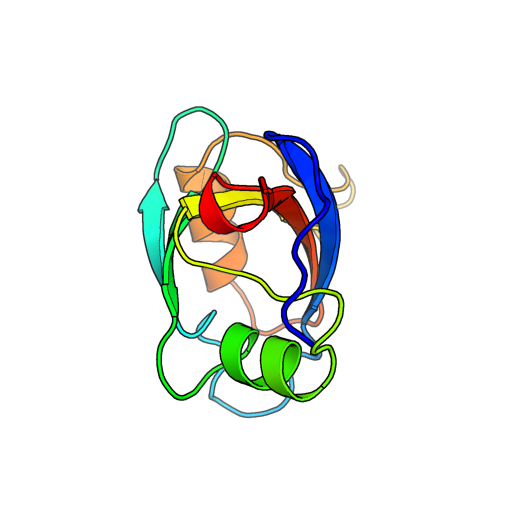 . ARG A 1 90 ? 9.400 -2.233 -13.434 1.00 79.38 90 ARG A O 1
ATOM 693 N N . VAL A 1 91 ? 9.864 -2.000 -11.248 1.00 76.56 91 VAL A N 1
ATOM 694 C CA . VAL A 1 91 ? 10.734 -3.168 -11.155 1.00 76.56 91 VAL A CA 1
ATOM 695 C C . VAL A 1 91 ? 10.450 -3.881 -9.852 1.00 76.56 91 VAL A C 1
ATOM 697 O O . VAL A 1 91 ? 10.469 -3.252 -8.794 1.00 76.56 91 VAL A O 1
ATOM 700 N N . PRO A 1 92 ? 10.276 -5.200 -9.927 1.00 76.31 92 PRO A N 1
ATOM 701 C CA . PRO A 1 92 ? 10.518 -6.104 -8.833 1.00 76.31 92 PRO A CA 1
ATOM 702 C C . PRO A 1 92 ? 11.730 -5.792 -7.924 1.00 76.31 92 PRO A C 1
ATOM 704 O O . PRO A 1 92 ? 12.822 -6.293 -8.174 1.00 76.31 92 PRO A O 1
ATOM 707 N N . ARG A 1 93 ? 11.555 -5.011 -6.845 1.00 80.38 93 ARG A N 1
ATOM 708 C CA . ARG A 1 93 ? 12.541 -4.805 -5.758 1.00 80.38 93 ARG A CA 1
ATOM 709 C C . ARG A 1 93 ? 11.953 -4.775 -4.335 1.00 80.38 93 ARG A C 1
ATOM 711 O O . ARG A 1 93 ? 10.843 -4.265 -4.155 1.00 80.38 93 ARG A O 1
ATOM 718 N N . PRO A 1 94 ? 12.623 -5.360 -3.325 1.00 84.00 94 PRO A N 1
ATOM 719 C CA . PRO A 1 94 ? 12.168 -5.222 -1.951 1.00 84.00 94 PRO A CA 1
ATOM 720 C C . PRO A 1 94 ? 11.948 -3.744 -1.624 1.00 84.00 94 PRO A C 1
ATOM 722 O O . PRO A 1 94 ? 12.749 -2.899 -2.039 1.00 84.00 94 PRO A O 1
ATOM 725 N N . CYS A 1 95 ? 10.844 -3.435 -0.955 1.00 86.56 95 CYS A N 1
ATOM 726 C CA . CYS A 1 95 ? 10.470 -2.060 -0.659 1.00 86.56 95 CYS A CA 1
ATOM 727 C C . CYS A 1 95 ? 9.728 -1.952 0.671 1.00 86.56 95 CYS A C 1
ATOM 729 O O . CYS A 1 95 ? 8.931 -2.819 1.039 1.00 86.56 95 CYS A O 1
ATOM 731 N N . ARG A 1 96 ? 9.996 -0.863 1.383 1.00 90.75 96 ARG A N 1
ATOM 732 C CA . ARG A 1 96 ? 9.199 -0.375 2.502 1.00 90.75 96 ARG A CA 1
ATOM 733 C C . ARG A 1 96 ? 8.036 0.444 1.958 1.00 90.75 96 ARG A C 1
ATOM 735 O O . ARG A 1 96 ? 8.235 1.396 1.205 1.00 90.75 96 ARG A O 1
ATOM 742 N N . LEU A 1 97 ? 6.831 0.092 2.379 1.00 93.31 97 LEU A N 1
ATOM 743 C CA . LEU A 1 97 ? 5.635 0.907 2.220 1.00 93.31 97 LEU A CA 1
ATOM 744 C C . LEU A 1 97 ? 5.296 1.544 3.562 1.00 93.31 97 LEU A C 1
ATOM 746 O O . LEU A 1 97 ? 5.413 0.886 4.595 1.00 93.31 97 LEU A O 1
ATOM 750 N N . VAL A 1 98 ? 4.813 2.781 3.531 1.00 95.31 98 VAL A N 1
ATOM 751 C CA . VAL A 1 98 ? 4.152 3.403 4.680 1.00 95.31 98 VAL A CA 1
ATOM 752 C C . VAL A 1 98 ? 2.657 3.403 4.421 1.00 95.31 98 VAL A C 1
ATOM 754 O O . VAL A 1 98 ? 2.188 3.884 3.383 1.00 95.31 98 VAL A O 1
ATOM 757 N N . ILE A 1 99 ? 1.918 2.833 5.365 1.00 96.44 99 ILE A N 1
ATOM 758 C CA . ILE A 1 99 ? 0.477 2.647 5.293 1.00 96.44 99 ILE A CA 1
ATOM 759 C C . ILE A 1 99 ? -0.187 3.479 6.385 1.00 96.44 99 ILE A C 1
ATOM 761 O O . ILE A 1 99 ? 0.092 3.282 7.560 1.00 96.44 99 ILE A O 1
ATOM 765 N N . GLY A 1 100 ? -1.084 4.383 6.000 1.00 96.69 100 GLY A N 1
ATOM 766 C CA . GLY A 1 100 ? -1.999 5.061 6.911 1.00 96.69 100 GLY A CA 1
ATOM 767 C C . GLY A 1 100 ? -3.212 4.182 7.208 1.00 96.69 100 GLY A C 1
ATOM 768 O O . GLY A 1 100 ? -3.915 3.757 6.283 1.00 96.69 100 GLY A O 1
ATOM 769 N N . ALA A 1 101 ? -3.466 3.925 8.490 1.00 96.38 101 ALA A N 1
ATOM 770 C CA . ALA A 1 101 ? -4.538 3.058 8.954 1.00 96.38 101 ALA A CA 1
ATOM 771 C C . ALA A 1 101 ? -5.920 3.580 8.534 1.00 96.38 101 ALA A C 1
ATOM 773 O O . ALA A 1 101 ? -6.291 4.726 8.798 1.00 96.38 101 ALA A O 1
ATOM 774 N N . GLY A 1 102 ? -6.694 2.724 7.877 1.00 95.19 102 GLY A N 1
ATOM 775 C CA . GLY A 1 102 ? -8.074 2.970 7.503 1.00 95.19 102 GLY A CA 1
ATOM 776 C C . GLY A 1 102 ? -9.075 2.666 8.624 1.00 95.19 102 GLY A C 1
ATOM 777 O O . GLY A 1 102 ? -8.711 2.189 9.702 1.00 95.19 102 GLY A O 1
ATOM 778 N N . PRO A 1 103 ? -10.376 2.881 8.361 1.00 93.06 103 PRO A N 1
ATOM 779 C CA . PRO A 1 103 ? -11.430 2.748 9.369 1.00 93.06 103 PRO A CA 1
ATOM 780 C C . PRO A 1 103 ? -11.536 1.361 10.017 1.00 93.06 103 PRO A C 1
ATOM 782 O O . PRO A 1 103 ? -11.982 1.259 11.150 1.00 93.06 103 PRO A O 1
ATOM 785 N N . LEU A 1 104 ? -11.103 0.290 9.338 1.00 92.62 104 LEU A N 1
ATOM 786 C CA . LEU A 1 104 ? -11.161 -1.081 9.868 1.00 92.62 104 LEU A CA 1
ATOM 787 C C . LEU A 1 104 ? -10.132 -1.377 10.975 1.00 92.62 104 LEU A C 1
ATOM 789 O O . LEU A 1 104 ? -10.107 -2.490 11.508 1.00 92.62 104 LEU A O 1
ATOM 793 N N . HIS A 1 105 ? -9.249 -0.430 11.290 1.00 88.88 105 HIS A N 1
ATOM 794 C CA . HIS A 1 105 ? -8.321 -0.525 12.423 1.00 88.88 105 HIS A CA 1
ATOM 795 C C . HIS A 1 105 ? -8.799 0.213 13.669 1.00 88.88 105 HIS A C 1
ATOM 797 O O . HIS A 1 105 ? -8.271 -0.036 14.755 1.00 88.88 105 HIS A O 1
ATOM 803 N N . VAL A 1 106 ? -9.792 1.085 13.500 1.00 83.81 106 VAL A N 1
ATOM 804 C CA . VAL A 1 106 ? -10.372 1.893 14.567 1.00 83.81 106 VAL A CA 1
ATOM 805 C C . VAL A 1 106 ? -11.460 1.065 15.248 1.00 83.81 106 VAL A C 1
ATOM 807 O O . VAL A 1 106 ? -12.354 0.544 14.579 1.00 83.81 106 VAL A O 1
ATOM 810 N N . GLY A 1 107 ? -11.354 0.921 16.566 1.00 69.31 107 GLY A N 1
ATOM 811 C CA . GLY A 1 107 ? -12.304 0.216 17.426 1.00 69.31 107 GLY A CA 1
ATOM 812 C C . GLY A 1 107 ? -12.578 1.015 18.684 1.00 69.31 107 GLY A C 1
ATOM 813 O O . GLY A 1 107 ? -11.635 1.696 19.145 1.00 69.31 107 GLY A O 1
#

Solvent-accessible surface area (backbone atoms only — not comparable to full-atom values): 5878 Å² total; per-residue (Å²): 121,79,53,64,69,48,54,77,56,46,73,46,81,44,76,41,77,57,75,63,101,48,69,49,62,18,55,49,69,46,71,38,81,60,12,33,31,30,66,40,73,40,100,51,30,48,51,37,55,45,32,69,77,31,54,76,67,53,82,52,50,56,20,28,40,34,31,37,60,41,96,51,96,88,42,62,49,68,28,42,8,64,59,54,51,51,59,66,67,67,62,93,56,63,36,49,33,34,33,23,34,18,70,78,23,48,113

pLDDT: mean 85.75, std 13.23, range [44.81, 97.69]

Foldseek 3Di:
DAQADDDFQDKDKDKFALDDPQLPCQFDWDWDQQFIFGQGHHCDHRLVVRCVVCRNDHDGHFKGFAWKFDPDPVTIDGTGHVVVVVRSPDDRDIIMTMITDGPVRYD

Organism: NCBI:txid1628268

Sequence (107 aa):
MADTGRTLGEEFDVMLSGGSGKWRLGAFTFKEHNGLRIAAIHSTGALCDWNKAHPEKQVKAGDLLVEIDSQKPEGGMRGNGKELYEELLRVPRPCRLVIGAGPLHVG

Nearest PDB structures (foldseek):
  4xh7-assembly1_A  TM=7.941E-01  e=2.177E-02  Mus musculus
  7qtu-assembly3_E  TM=7.703E-01  e=1.343E-02  Homo sapiens
  5het-assembly1_A  TM=6.823E-01  e=7.798E-03  Rattus norvegicus
  7qtu-assembly1_B  TM=7.182E-01  e=1.427E-02  Homo sapiens
  2vsp-assembly1_A  TM=6.792E-01  e=4.494E-02  Homo sapiens

Secondary structure (DSSP, 8-state):
-----PPTT-EEEEEE---SS--S-SEEEEE-SS-EEEEEE-SSSHHHHHHHH-TTS---TT-EEEEE--SSTT--EES-HHHHHHHHHH----EEEEEE--GGG--

Mean predicted aligned error: 5.4 Å